Protein AF-A0A9N9R8F2-F1 (afdb_monomer_lite)

Structure (mmCIF, N/CA/C/O backbone):
data_AF-A0A9N9R8F2-F1
#
_entry.id   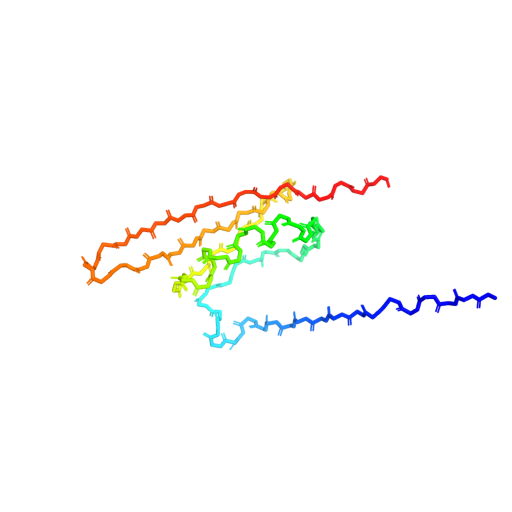AF-A0A9N9R8F2-F1
#
loop_
_atom_site.group_PDB
_atom_site.id
_atom_site.type_symbol
_atom_site.label_atom_id
_atom_site.label_alt_id
_atom_site.label_comp_id
_atom_site.label_asym_id
_atom_site.label_entity_id
_atom_site.label_seq_id
_atom_site.pdbx_PDB_ins_code
_atom_site.Cartn_x
_atom_site.Cartn_y
_atom_site.Cartn_z
_atom_site.occupancy
_atom_site.B_iso_or_equiv
_atom_site.auth_seq_id
_atom_site.auth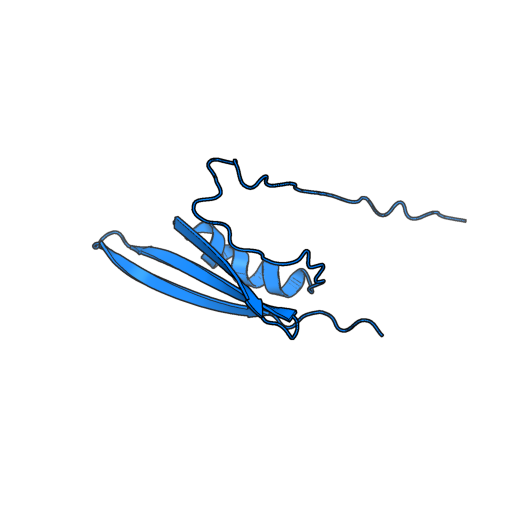_comp_id
_atom_site.auth_asym_id
_atom_site.auth_atom_id
_atom_site.pdbx_PDB_model_num
ATOM 1 N N . MET A 1 1 ? 7.148 24.460 -29.937 1.00 38.88 1 MET A N 1
ATOM 2 C CA . MET A 1 1 ? 7.642 23.334 -29.116 1.00 38.88 1 MET A CA 1
ATOM 3 C C . MET A 1 1 ? 7.045 23.492 -27.727 1.00 38.88 1 MET A C 1
ATOM 5 O O . MET A 1 1 ? 7.525 24.312 -26.961 1.00 38.88 1 MET A O 1
ATOM 9 N N . PHE A 1 2 ? 5.926 22.822 -27.447 1.00 36.94 2 PHE A N 1
ATOM 10 C CA . PHE A 1 2 ? 5.284 22.882 -26.133 1.00 36.94 2 PHE A CA 1
ATOM 11 C C . PHE A 1 2 ? 5.935 21.826 -25.238 1.00 36.94 2 PHE A C 1
ATOM 13 O O . PHE A 1 2 ? 5.707 20.633 -25.419 1.00 36.94 2 PHE A O 1
ATOM 20 N N . MET A 1 3 ? 6.788 22.258 -24.308 1.00 43.22 3 MET A N 1
ATOM 21 C CA . MET A 1 3 ? 7.242 21.399 -23.217 1.00 43.22 3 MET A CA 1
ATOM 22 C C . MET A 1 3 ? 6.064 21.228 -22.260 1.00 43.22 3 MET A C 1
ATOM 24 O O . MET A 1 3 ? 5.713 22.147 -21.525 1.00 43.22 3 MET A O 1
ATOM 28 N N . ILE A 1 4 ? 5.423 20.061 -22.301 1.00 51.41 4 ILE A 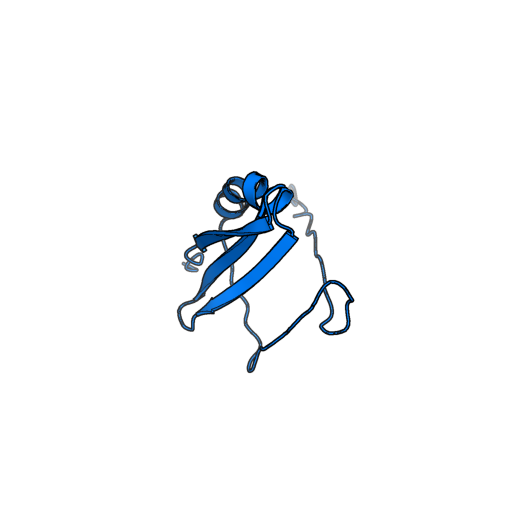N 1
ATOM 29 C CA . ILE A 1 4 ? 4.487 19.650 -21.257 1.00 51.41 4 ILE A CA 1
ATOM 30 C C . ILE A 1 4 ? 5.330 19.447 -19.995 1.00 51.41 4 ILE A C 1
ATOM 32 O O . ILE A 1 4 ? 6.029 18.442 -19.863 1.00 51.41 4 ILE A O 1
ATOM 36 N N . PHE A 1 5 ? 5.306 20.419 -19.084 1.00 46.28 5 PHE A N 1
ATOM 37 C CA . PHE A 1 5 ? 5.792 20.229 -17.722 1.00 46.28 5 PHE A CA 1
ATOM 38 C C . PHE A 1 5 ? 4.929 19.129 -17.089 1.00 46.28 5 PHE A C 1
ATOM 40 O O . PHE A 1 5 ? 3.758 19.343 -16.783 1.00 46.28 5 PHE A O 1
ATOM 47 N N . LYS A 1 6 ? 5.481 17.919 -16.948 1.00 55.84 6 LYS A N 1
ATOM 48 C CA . LYS A 1 6 ? 4.887 16.887 -16.094 1.00 55.84 6 LYS A CA 1
ATOM 49 C C . LYS A 1 6 ? 5.065 17.363 -14.657 1.00 55.84 6 LYS A C 1
ATOM 51 O O . LYS A 1 6 ? 6.144 17.202 -14.092 1.00 55.84 6 LYS A O 1
ATOM 56 N N . ASP A 1 7 ? 4.026 17.976 -14.107 1.00 73.94 7 ASP A N 1
ATOM 57 C CA . ASP A 1 7 ? 3.943 18.256 -12.680 1.00 73.94 7 ASP A CA 1
ATOM 58 C C . ASP A 1 7 ? 4.117 16.927 -11.923 1.00 73.94 7 ASP A C 1
ATOM 60 O O . ASP A 1 7 ? 3.402 15.950 -12.179 1.00 73.94 7 ASP A O 1
ATOM 64 N N . ARG A 1 8 ? 5.162 16.836 -11.096 1.00 79.94 8 ARG A N 1
ATOM 65 C CA . ARG A 1 8 ? 5.466 15.640 -10.307 1.00 79.94 8 ARG A CA 1
ATOM 66 C C . ARG A 1 8 ? 5.076 15.928 -8.870 1.00 79.94 8 ARG A C 1
ATOM 68 O O . ARG A 1 8 ? 5.735 16.706 -8.191 1.00 79.94 8 ARG A O 1
ATOM 75 N N . SER A 1 9 ? 4.045 15.244 -8.394 1.00 88.12 9 SER A N 1
ATOM 76 C CA . SER A 1 9 ? 3.709 15.219 -6.973 1.00 88.12 9 SER A CA 1
ATOM 77 C C . SER A 1 9 ? 4.450 14.065 -6.292 1.00 88.12 9 SER A C 1
ATOM 79 O O . SER A 1 9 ? 4.403 12.935 -6.777 1.00 88.12 9 SER A O 1
ATOM 81 N N . CYS A 1 10 ? 5.130 14.350 -5.181 1.00 90.62 10 CYS A N 1
ATOM 82 C CA . CYS A 1 10 ? 5.841 13.369 -4.360 1.00 90.62 10 CYS A CA 1
ATOM 83 C C . CYS A 1 10 ? 5.326 13.436 -2.921 1.00 90.62 10 CYS A C 1
ATOM 85 O O . CYS A 1 10 ? 5.051 14.526 -2.418 1.00 90.62 10 CYS A O 1
ATOM 87 N N . ILE A 1 11 ? 5.184 12.278 -2.277 1.00 91.88 11 ILE A N 1
ATOM 88 C CA . ILE A 1 11 ? 4.841 12.163 -0.858 1.00 91.88 11 ILE A CA 1
ATOM 89 C C . ILE A 1 11 ? 5.872 11.238 -0.224 1.00 91.88 11 ILE A C 1
ATOM 91 O O . ILE A 1 11 ? 5.938 10.062 -0.576 1.00 91.88 11 ILE A O 1
ATOM 95 N N . ASP A 1 12 ? 6.628 11.767 0.734 1.00 93.81 12 ASP A N 1
ATOM 96 C CA . ASP A 1 12 ? 7.621 11.014 1.490 1.00 93.81 12 ASP A CA 1
ATOM 97 C C . ASP A 1 12 ? 7.100 10.737 2.901 1.00 93.81 12 ASP A C 1
ATOM 99 O O . ASP A 1 12 ? 6.766 11.655 3.653 1.00 93.81 12 ASP A O 1
ATOM 103 N N . VAL A 1 13 ? 7.032 9.456 3.272 1.00 93.88 13 VAL A N 1
ATOM 104 C CA . VAL A 1 13 ? 6.651 9.020 4.621 1.00 93.88 13 VAL A CA 1
ATOM 105 C C . VAL A 1 13 ? 7.858 8.342 5.270 1.00 93.88 13 VAL A C 1
ATOM 107 O O . VAL A 1 13 ? 8.186 7.210 4.905 1.00 93.88 13 VAL A O 1
ATOM 110 N N . PRO A 1 14 ? 8.552 8.999 6.217 1.00 94.94 14 PRO A N 1
ATOM 111 C CA . PRO A 1 14 ? 9.709 8.402 6.868 1.00 94.94 14 PRO A CA 1
ATOM 112 C C . PRO A 1 14 ? 9.285 7.245 7.780 1.00 94.94 14 PRO A C 1
ATOM 114 O O . PRO A 1 14 ? 8.214 7.276 8.385 1.00 94.94 14 PRO A O 1
ATOM 117 N N . LYS A 1 15 ? 10.170 6.255 7.962 1.00 92.88 15 LYS A N 1
ATOM 118 C CA . LYS A 1 15 ? 9.957 5.116 8.880 1.00 92.88 15 LYS A CA 1
ATOM 119 C C . LYS A 1 15 ? 9.618 5.547 10.314 1.00 92.88 15 LYS A C 1
ATOM 121 O O . LYS A 1 15 ? 8.941 4.815 11.022 1.00 92.88 15 LYS A O 1
ATOM 126 N N . SER A 1 16 ? 10.114 6.707 10.742 1.00 94.62 16 SER A N 1
ATOM 127 C CA . SER A 1 16 ? 9.881 7.278 12.072 1.00 94.62 16 SER A CA 1
ATOM 128 C C . SER A 1 16 ? 8.567 8.055 12.197 1.00 94.62 16 SER A C 1
ATOM 130 O O . SER A 1 16 ? 8.325 8.644 13.242 1.00 94.62 16 SER A O 1
ATOM 132 N N . SER A 1 17 ? 7.757 8.135 11.137 1.00 96.38 17 SER A N 1
ATOM 133 C CA . SER A 1 17 ? 6.458 8.808 11.182 1.00 96.38 17 SER A CA 1
ATOM 134 C C . SER A 1 17 ? 5.480 8.047 12.075 1.00 96.38 17 SER A C 1
ATOM 136 O O . SER A 1 17 ? 5.379 6.828 11.966 1.00 96.38 17 SER A O 1
ATOM 138 N N . ASP A 1 18 ? 4.667 8.769 12.848 1.00 95.56 18 ASP A N 1
ATOM 139 C CA . ASP A 1 18 ? 3.567 8.192 13.640 1.00 95.56 18 ASP A CA 1
ATOM 140 C C . ASP A 1 18 ? 2.529 7.444 12.780 1.00 95.56 18 ASP A C 1
ATOM 142 O O . ASP A 1 18 ? 1.780 6.602 13.276 1.00 95.56 18 ASP A O 1
ATOM 146 N N . MET A 1 19 ? 2.493 7.715 11.468 1.00 93.81 19 MET A N 1
ATOM 147 C CA . MET A 1 19 ? 1.657 6.982 10.513 1.00 93.81 19 MET A CA 1
ATOM 148 C C . MET A 1 19 ? 2.146 5.541 10.281 1.00 93.81 19 MET A C 1
ATOM 150 O O . MET A 1 19 ? 1.366 4.684 9.861 1.00 93.81 19 MET A O 1
ATOM 154 N N . VAL A 1 20 ? 3.426 5.253 10.539 1.00 96.25 20 VAL A N 1
ATOM 155 C CA . VAL A 1 20 ? 4.067 3.960 10.271 1.00 96.25 20 VAL A CA 1
ATOM 156 C C . VAL A 1 20 ? 4.122 3.133 11.553 1.00 96.25 20 VAL A C 1
ATOM 158 O O . VAL A 1 20 ? 4.972 3.329 12.413 1.00 96.25 20 VAL A O 1
ATOM 161 N N . GLN A 1 21 ? 3.233 2.146 11.667 1.00 95.75 21 GLN A N 1
ATOM 162 C CA . GLN A 1 21 ? 3.205 1.242 12.829 1.00 95.75 21 GLN A CA 1
ATOM 163 C C . GLN A 1 21 ? 4.270 0.141 12.761 1.00 95.75 21 GLN A C 1
ATOM 165 O O . GLN A 1 21 ? 4.735 -0.348 13.786 1.00 95.75 21 GLN A O 1
ATOM 170 N N . SER A 1 22 ? 4.620 -0.293 11.553 1.00 95.69 22 SER A N 1
ATOM 171 C CA . SER A 1 22 ? 5.651 -1.295 11.310 1.00 95.69 22 SER A CA 1
ATOM 172 C C . SER A 1 22 ? 6.213 -1.104 9.909 1.00 95.69 22 SER A C 1
ATOM 174 O O . SER A 1 22 ? 5.477 -0.784 8.975 1.00 95.69 22 SER A O 1
ATOM 176 N N . PHE A 1 23 ? 7.520 -1.303 9.769 1.00 95.38 23 PHE A N 1
ATOM 177 C CA . PHE A 1 23 ? 8.226 -1.205 8.501 1.00 95.38 23 PHE A CA 1
ATOM 178 C C . PHE A 1 23 ? 9.281 -2.301 8.423 1.00 95.38 23 PHE A C 1
ATOM 180 O O . PHE A 1 23 ? 10.200 -2.338 9.245 1.00 95.38 23 PHE A O 1
ATOM 187 N N . SER A 1 24 ? 9.158 -3.159 7.413 1.00 94.44 24 SER A N 1
ATOM 188 C CA . SER A 1 24 ? 10.128 -4.200 7.097 1.00 94.44 24 SER A CA 1
ATOM 189 C C . SER A 1 24 ? 10.437 -4.142 5.607 1.00 94.44 24 SER A C 1
ATOM 191 O O . SER A 1 24 ? 9.575 -4.416 4.775 1.00 94.44 24 SER A O 1
ATOM 193 N N . CYS A 1 25 ? 11.652 -3.713 5.286 1.00 91.38 25 CYS A N 1
ATOM 194 C CA . CYS A 1 25 ? 12.163 -3.598 3.930 1.00 91.38 25 CYS A CA 1
ATOM 195 C C . CYS A 1 25 ? 13.661 -3.885 4.003 1.00 91.38 25 CYS A C 1
ATOM 197 O O . CYS A 1 25 ? 14.402 -3.126 4.629 1.00 91.38 25 CYS A O 1
ATOM 199 N N . GLU A 1 26 ? 14.082 -5.014 3.439 1.00 89.75 26 GLU A N 1
ATOM 200 C CA . GLU A 1 26 ? 15.482 -5.450 3.476 1.00 89.75 26 GLU A CA 1
ATOM 201 C C . GLU A 1 26 ? 16.320 -4.741 2.409 1.00 89.75 26 GLU A C 1
ATOM 203 O O . GLU A 1 26 ? 17.486 -4.431 2.634 1.00 89.75 26 GLU A O 1
ATOM 208 N N . HIS A 1 27 ? 15.702 -4.447 1.261 1.00 90.56 27 HIS A N 1
ATOM 209 C CA . HIS A 1 27 ? 16.355 -3.863 0.097 1.00 90.56 27 HIS A CA 1
ATOM 210 C C . HIS A 1 27 ? 15.464 -2.775 -0.515 1.00 90.56 27 HIS A C 1
ATOM 212 O O . HIS A 1 27 ? 14.249 -2.969 -0.586 1.00 90.56 27 HIS A O 1
ATOM 218 N N . PRO A 1 28 ? 16.029 -1.650 -0.987 1.00 91.94 28 PRO A N 1
ATOM 219 C CA . PRO A 1 28 ? 15.261 -0.633 -1.696 1.00 91.94 28 PRO A CA 1
ATOM 220 C C . PRO A 1 28 ? 14.578 -1.219 -2.937 1.00 91.94 28 PRO A C 1
ATOM 222 O O . PRO A 1 28 ? 15.213 -1.928 -3.717 1.00 91.94 28 PRO A O 1
ATOM 225 N N . VAL A 1 29 ? 13.302 -0.891 -3.139 1.00 91.06 29 VAL A N 1
ATOM 226 C CA . VAL A 1 29 ? 12.536 -1.294 -4.325 1.00 91.06 29 VAL A CA 1
ATOM 227 C C . VAL A 1 29 ? 11.812 -0.096 -4.924 1.00 91.06 29 VAL A C 1
ATOM 229 O O . VAL A 1 29 ? 11.292 0.752 -4.198 1.00 91.06 29 VAL A O 1
ATOM 232 N N . THR A 1 30 ? 11.739 -0.068 -6.252 1.00 92.50 30 THR A N 1
ATOM 233 C CA . THR A 1 30 ? 10.951 0.903 -7.014 1.00 92.50 30 THR A CA 1
ATOM 234 C C . THR A 1 30 ? 9.995 0.127 -7.902 1.00 92.50 30 THR A C 1
ATOM 236 O O . THR A 1 30 ? 10.432 -0.695 -8.703 1.00 92.50 30 THR A O 1
ATOM 239 N N . LEU A 1 31 ? 8.693 0.355 -7.734 1.00 92.44 31 LEU A N 1
ATOM 240 C CA . LEU A 1 31 ? 7.638 -0.348 -8.459 1.00 92.44 31 LEU A CA 1
ATOM 241 C C . LEU A 1 31 ? 6.624 0.668 -8.980 1.00 92.44 31 LEU A C 1
ATOM 243 O O . LEU A 1 31 ? 6.224 1.582 -8.255 1.00 92.44 31 LEU A O 1
ATOM 247 N N . THR A 1 32 ? 6.199 0.488 -10.225 1.00 93.75 32 THR A N 1
ATOM 248 C CA . THR A 1 32 ? 5.264 1.389 -10.903 1.00 93.75 32 THR A CA 1
ATOM 249 C C . THR A 1 32 ? 3.928 0.679 -11.086 1.00 93.75 32 THR A C 1
ATOM 251 O O . THR A 1 32 ? 3.883 -0.489 -11.457 1.00 93.75 32 THR A O 1
ATOM 254 N N . TYR A 1 33 ? 2.818 1.378 -10.841 1.00 94.06 33 TYR A N 1
ATOM 255 C CA . TYR A 1 33 ? 1.469 0.820 -10.958 1.00 94.06 33 TYR A CA 1
ATOM 256 C C . TYR A 1 33 ? 0.544 1.787 -11.692 1.00 94.06 33 TYR A C 1
ATOM 258 O O . TYR A 1 33 ? 0.686 3.009 -11.592 1.00 94.06 33 TYR A O 1
ATOM 266 N N . HIS A 1 34 ? -0.466 1.252 -12.380 1.00 94.06 34 HIS A N 1
ATOM 267 C CA . HIS A 1 34 ? -1.532 2.078 -12.935 1.00 94.06 34 HIS A CA 1
ATOM 268 C C . HIS A 1 34 ? -2.351 2.734 -11.816 1.00 94.06 34 HIS A C 1
ATOM 270 O O . HIS A 1 34 ? -3.070 2.065 -11.070 1.00 94.06 34 HIS A O 1
ATOM 276 N N . LEU A 1 35 ? -2.329 4.071 -11.766 1.00 92.12 35 LEU A N 1
ATOM 277 C CA . LEU A 1 35 ? -3.088 4.864 -10.790 1.00 92.12 35 LEU A CA 1
ATOM 278 C C . LEU A 1 35 ? -4.596 4.556 -10.807 1.00 92.12 35 LEU A C 1
ATOM 280 O O . LEU A 1 35 ? -5.259 4.671 -9.777 1.00 92.12 35 LEU A O 1
ATOM 284 N N . HIS A 1 36 ? -5.149 4.151 -11.956 1.00 94.12 36 HIS A N 1
ATOM 285 C CA . HIS A 1 36 ? -6.558 3.771 -12.068 1.00 94.12 36 HIS A CA 1
ATOM 286 C C . HIS A 1 36 ? -6.935 2.647 -11.089 1.00 94.12 36 HIS A C 1
ATOM 288 O O . HIS A 1 36 ? -7.953 2.763 -10.413 1.00 94.12 36 HIS A O 1
ATOM 294 N N . HIS A 1 37 ? -6.093 1.620 -10.932 1.00 94.25 37 HIS A N 1
ATOM 295 C CA . HIS A 1 37 ? -6.367 0.513 -10.010 1.00 94.25 37 HIS A CA 1
ATOM 296 C C . HIS A 1 37 ? -6.383 0.978 -8.551 1.00 94.25 37 HIS A C 1
ATOM 298 O O . HIS A 1 37 ? -7.275 0.605 -7.795 1.00 94.25 37 HIS A O 1
ATOM 304 N N . VAL A 1 38 ? -5.468 1.876 -8.174 1.00 92.62 38 VAL A N 1
ATOM 305 C CA . VAL A 1 38 ? -5.451 2.479 -6.831 1.00 92.62 38 VAL A CA 1
ATOM 306 C C . VAL A 1 38 ? -6.724 3.297 -6.586 1.00 92.62 38 VAL A C 1
ATOM 308 O O . VAL A 1 38 ? -7.331 3.200 -5.521 1.00 92.62 38 VAL A O 1
ATOM 311 N N . ARG A 1 39 ? -7.194 4.051 -7.591 1.00 95.31 39 ARG A N 1
ATOM 312 C CA . ARG A 1 39 ? -8.428 4.852 -7.491 1.00 95.31 39 ARG A CA 1
ATOM 313 C C . ARG A 1 39 ? -9.672 4.010 -7.204 1.00 95.31 39 ARG A C 1
ATOM 315 O O . ARG A 1 39 ? -10.545 4.480 -6.479 1.00 95.31 39 ARG A O 1
ATOM 322 N N . LEU A 1 40 ? -9.749 2.782 -7.717 1.00 95.25 40 LEU A N 1
ATOM 323 C CA . LEU A 1 40 ? -10.871 1.873 -7.443 1.00 95.25 40 LEU A CA 1
ATOM 324 C C . LEU A 1 40 ? -10.938 1.450 -5.966 1.00 95.25 40 LEU A C 1
ATOM 326 O O . LEU A 1 40 ? -12.023 1.208 -5.441 1.00 95.25 40 LEU A O 1
ATOM 330 N N . ILE A 1 41 ? -9.794 1.423 -5.279 1.00 95.44 41 ILE A N 1
ATOM 331 C CA . ILE A 1 41 ? -9.662 0.981 -3.882 1.00 95.44 41 ILE A CA 1
ATOM 332 C C . ILE A 1 41 ? -9.942 2.129 -2.895 1.00 95.44 41 ILE A C 1
ATOM 334 O O . ILE A 1 41 ? -10.246 1.885 -1.728 1.00 95.44 41 ILE A O 1
ATOM 338 N N . MET A 1 42 ? -9.923 3.387 -3.354 1.00 94.19 42 MET A N 1
ATOM 339 C CA . MET A 1 42 ? -10.022 4.586 -2.505 1.00 94.19 42 MET A CA 1
ATOM 340 C C . MET A 1 42 ? -11.218 4.589 -1.550 1.00 94.19 42 MET A C 1
ATOM 342 O O . MET A 1 42 ? -11.087 5.051 -0.422 1.00 94.19 42 MET A O 1
ATOM 346 N N . LYS A 1 43 ? -12.376 4.059 -1.968 1.00 92.69 43 LYS A N 1
ATOM 347 C CA . LYS A 1 43 ? -13.561 3.984 -1.095 1.00 92.69 43 LYS A CA 1
ATOM 348 C C . LYS A 1 43 ? -13.329 3.073 0.109 1.00 92.69 43 LYS A C 1
ATOM 350 O O . LYS A 1 43 ? -13.706 3.436 1.214 1.00 92.69 43 LYS A O 1
ATOM 355 N N . ALA A 1 44 ? -12.701 1.918 -0.108 1.00 93.12 44 ALA A N 1
ATOM 356 C CA . ALA A 1 44 ? -12.351 0.995 0.966 1.00 93.12 44 ALA A CA 1
ATOM 357 C C . ALA A 1 44 ? -11.217 1.565 1.830 1.00 93.12 44 ALA A C 1
ATOM 359 O O . ALA A 1 44 ? -11.249 1.434 3.049 1.00 93.12 44 ALA A O 1
ATOM 360 N N . LEU A 1 45 ? -10.258 2.259 1.208 1.00 94.00 45 LEU A N 1
ATOM 361 C CA . LEU A 1 45 ? -9.174 2.945 1.910 1.00 94.00 45 LEU A CA 1
ATOM 362 C C . LEU A 1 45 ? -9.712 4.009 2.879 1.00 94.00 45 LEU A C 1
ATOM 364 O O . LEU A 1 45 ? -9.282 4.065 4.027 1.00 94.00 45 LEU A O 1
ATOM 368 N N . ALA A 1 46 ? -10.690 4.805 2.436 1.00 94.00 46 ALA A N 1
ATOM 369 C CA . ALA A 1 46 ? -11.269 5.906 3.205 1.00 94.00 46 ALA A CA 1
ATOM 370 C C . ALA A 1 46 ? -11.986 5.465 4.491 1.00 94.00 46 ALA A C 1
ATOM 372 O O . ALA A 1 46 ? -12.085 6.251 5.427 1.00 94.00 46 ALA A O 1
ATOM 373 N N . ILE A 1 47 ? -12.482 4.226 4.540 1.00 92.25 47 ILE A N 1
ATOM 374 C CA . ILE A 1 47 ? -13.143 3.650 5.722 1.00 92.25 47 ILE A CA 1
ATOM 375 C C . ILE A 1 47 ? -12.236 2.684 6.500 1.00 92.25 47 ILE A C 1
ATOM 377 O O . ILE A 1 47 ? -12.668 2.081 7.481 1.00 92.25 47 ILE A O 1
ATOM 381 N N . SER A 1 48 ? -10.996 2.486 6.046 1.00 93.88 48 SER A N 1
ATOM 382 C CA . SER A 1 48 ? -10.045 1.599 6.712 1.00 93.88 48 SER A CA 1
ATOM 383 C C . SER A 1 48 ? -9.362 2.302 7.880 1.00 93.88 48 SER A C 1
ATOM 385 O O . SER A 1 48 ? -9.036 3.484 7.802 1.00 93.88 48 SER A O 1
ATOM 387 N N . THR A 1 49 ? -9.115 1.571 8.965 1.00 93.56 49 THR A N 1
ATOM 388 C CA . THR A 1 49 ? -8.392 2.102 10.133 1.00 93.56 49 THR A CA 1
ATOM 389 C C . THR A 1 49 ? -6.900 1.813 10.070 1.00 93.56 49 THR A C 1
ATOM 391 O O . THR A 1 49 ? -6.098 2.513 10.685 1.00 93.56 49 THR A O 1
ATOM 394 N N . LYS A 1 50 ? -6.510 0.771 9.328 1.00 94.88 50 LYS A N 1
ATOM 395 C CA . LYS A 1 50 ? -5.117 0.409 9.064 1.00 94.88 50 LYS A CA 1
ATOM 396 C C . LYS A 1 50 ? -4.989 -0.145 7.654 1.00 94.88 50 LYS A C 1
ATOM 398 O O . LYS A 1 50 ? -5.874 -0.857 7.181 1.00 94.88 50 LYS A O 1
ATOM 403 N N . VAL A 1 51 ? -3.845 0.112 7.036 1.00 96.31 51 VAL A N 1
ATOM 404 C CA . VAL A 1 51 ? -3.450 -0.486 5.763 1.00 96.31 51 VAL A CA 1
ATOM 405 C C . VAL A 1 51 ? -2.100 -1.166 5.928 1.00 96.31 51 VAL A C 1
ATOM 407 O O . VAL A 1 51 ? -1.180 -0.613 6.527 1.00 96.31 51 V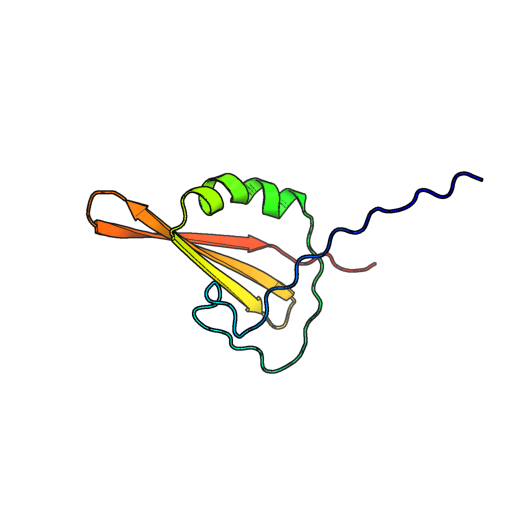AL A O 1
ATOM 410 N N . VAL A 1 52 ? -1.987 -2.374 5.390 1.00 96.94 52 VAL A N 1
ATOM 411 C CA . VAL A 1 52 ? -0.714 -3.062 5.195 1.00 96.94 52 VAL A CA 1
ATOM 412 C C . VAL A 1 52 ? -0.405 -3.054 3.706 1.00 96.94 52 VAL A C 1
ATOM 414 O O . VAL A 1 52 ? -1.233 -3.477 2.899 1.00 96.94 52 VAL A O 1
ATOM 417 N N . LEU A 1 53 ? 0.794 -2.589 3.361 1.00 95.94 53 LEU A N 1
ATOM 418 C CA . LEU A 1 53 ? 1.348 -2.663 2.014 1.00 95.94 53 LEU A CA 1
ATOM 419 C C . LEU A 1 53 ? 2.420 -3.750 1.989 1.00 95.94 53 LEU A C 1
ATOM 421 O O . LEU A 1 53 ? 3.325 -3.749 2.823 1.00 95.94 53 LEU A O 1
ATOM 425 N N . ARG A 1 54 ? 2.315 -4.683 1.042 1.00 95.81 54 ARG A N 1
ATOM 426 C CA . ARG A 1 54 ? 3.332 -5.711 0.799 1.00 95.81 54 ARG A CA 1
ATOM 427 C C . ARG A 1 54 ? 3.622 -5.802 -0.685 1.00 95.81 54 ARG A C 1
ATOM 429 O O . ARG A 1 54 ? 2.698 -5.898 -1.482 1.00 95.81 54 ARG A O 1
ATOM 436 N N . CYS A 1 55 ? 4.900 -5.828 -1.027 1.00 93.75 55 CYS A N 1
ATOM 437 C CA . CYS A 1 55 ? 5.357 -6.101 -2.379 1.00 93.75 55 CYS A CA 1
ATOM 438 C C . CYS A 1 55 ? 6.034 -7.467 -2.371 1.00 93.75 55 CYS A C 1
ATOM 440 O O . CYS A 1 55 ? 6.899 -7.725 -1.534 1.00 93.75 55 CYS A O 1
ATOM 442 N N . SER A 1 56 ? 5.632 -8.353 -3.271 1.00 90.62 56 SER A N 1
ATOM 443 C CA . SER A 1 56 ? 6.339 -9.613 -3.497 1.00 90.62 56 SER A CA 1
ATOM 444 C C . SER A 1 56 ? 7.571 -9.406 -4.386 1.00 90.62 56 SER A C 1
ATOM 446 O O . SER A 1 56 ? 7.728 -8.372 -5.035 1.00 90.62 56 SER A O 1
ATOM 448 N N . ALA A 1 57 ? 8.428 -10.427 -4.470 1.00 87.81 57 ALA A N 1
ATOM 449 C CA . ALA A 1 57 ? 9.636 -10.403 -5.299 1.00 87.81 57 ALA A CA 1
ATOM 450 C C . ALA A 1 57 ? 9.361 -10.181 -6.803 1.00 87.81 57 ALA A C 1
ATOM 452 O O . ALA A 1 57 ? 10.212 -9.650 -7.506 1.00 87.81 57 ALA A O 1
ATOM 453 N N . ASN A 1 58 ? 8.174 -10.553 -7.296 1.00 89.00 58 ASN A N 1
ATOM 454 C CA . ASN A 1 58 ? 7.734 -10.294 -8.674 1.00 89.00 58 ASN A CA 1
ATOM 455 C C . ASN A 1 58 ? 6.980 -8.958 -8.839 1.00 89.00 58 ASN A C 1
ATOM 457 O O . ASN A 1 58 ? 6.356 -8.736 -9.872 1.00 89.00 58 ASN A O 1
ATOM 461 N N . GLY A 1 59 ? 6.995 -8.090 -7.825 1.00 92.44 59 GLY A N 1
ATOM 462 C CA . GLY A 1 59 ? 6.405 -6.755 -7.886 1.00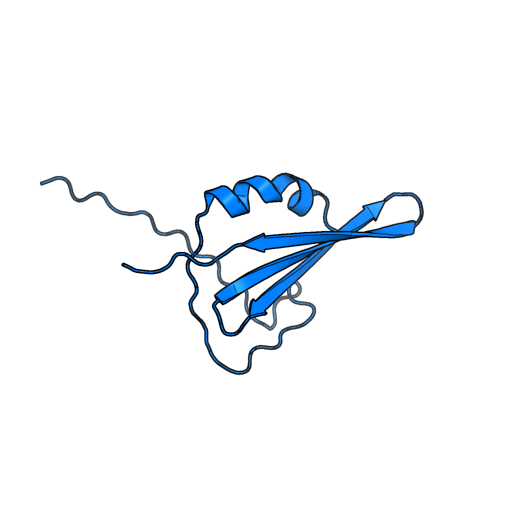 92.44 59 GLY A CA 1
ATOM 463 C C . GLY A 1 59 ? 4.884 -6.695 -7.712 1.00 92.44 59 GLY A C 1
ATOM 464 O O . GLY A 1 59 ? 4.310 -5.630 -7.913 1.00 92.44 59 GLY A O 1
ATOM 465 N N . LEU A 1 60 ? 4.209 -7.790 -7.336 1.00 95.12 60 LEU A N 1
ATOM 466 C CA . LEU A 1 60 ? 2.778 -7.749 -7.012 1.00 95.12 60 LEU A CA 1
ATOM 467 C C . LEU A 1 60 ? 2.570 -6.943 -5.725 1.00 95.12 60 LEU A C 1
ATOM 469 O O . LEU A 1 60 ? 3.111 -7.293 -4.672 1.00 95.12 60 LEU A O 1
ATOM 473 N N . LEU A 1 61 ? 1.752 -5.894 -5.803 1.00 96.50 61 LEU A N 1
ATOM 474 C CA . LEU A 1 61 ? 1.355 -5.102 -4.645 1.00 96.50 61 LEU A CA 1
ATOM 475 C C . LEU A 1 61 ? 0.110 -5.698 -4.007 1.00 96.50 61 LEU A C 1
ATOM 477 O O . LEU A 1 61 ? -0.936 -5.793 -4.645 1.00 96.50 61 LEU A O 1
ATOM 481 N N . LEU A 1 62 ? 0.206 -6.027 -2.727 1.00 97.12 62 LEU A N 1
ATOM 482 C CA . LEU A 1 62 ? -0.920 -6.343 -1.866 1.00 97.12 62 LEU A CA 1
ATOM 483 C C . LEU A 1 62 ? -1.229 -5.142 -0.967 1.00 97.12 62 LEU A C 1
ATOM 485 O O . LEU A 1 62 ? -0.360 -4.674 -0.227 1.00 97.12 62 LEU A O 1
ATOM 489 N N . LEU A 1 63 ? -2.488 -4.708 -0.986 1.00 97.44 63 LEU A N 1
ATOM 490 C CA . LEU A 1 63 ? -3.072 -3.810 0.004 1.00 97.44 63 LEU A CA 1
ATOM 491 C C . LEU A 1 63 ? -4.051 -4.608 0.862 1.00 97.44 63 LEU A C 1
ATOM 493 O O . LEU A 1 63 ? -5.069 -5.078 0.359 1.00 97.44 63 LEU A O 1
ATOM 497 N N . GLN A 1 64 ? -3.762 -4.737 2.153 1.00 97.31 64 GLN A N 1
ATOM 498 C CA . GLN A 1 64 ? -4.662 -5.361 3.120 1.00 97.31 64 GLN A CA 1
ATOM 499 C C . GLN A 1 64 ? -5.211 -4.287 4.056 1.00 97.31 64 GLN A C 1
ATOM 501 O O . GLN A 1 64 ? -4.476 -3.677 4.833 1.00 97.31 64 GLN A O 1
ATOM 506 N N . LEU A 1 65 ? -6.512 -4.035 3.949 1.00 96.31 65 LEU A N 1
ATOM 507 C CA . LEU A 1 65 ? -7.215 -2.983 4.671 1.00 96.31 65 LEU A CA 1
ATOM 508 C C . LEU A 1 65 ? -7.940 -3.578 5.867 1.00 96.31 65 LEU A C 1
ATOM 510 O O . LEU A 1 65 ? -8.760 -4.479 5.702 1.00 96.31 65 LEU A O 1
ATOM 514 N N . LYS A 1 66 ? -7.671 -3.047 7.058 1.00 94.56 66 LYS A N 1
ATOM 515 C CA . LYS A 1 66 ? -8.463 -3.329 8.253 1.00 94.56 66 LYS A CA 1
ATOM 516 C C . LYS A 1 66 ? -9.682 -2.415 8.250 1.00 94.56 66 LYS A C 1
ATOM 518 O O . LYS A 1 66 ? -9.541 -1.195 8.297 1.00 94.56 66 LYS A O 1
ATOM 523 N N . LEU A 1 67 ? -10.860 -3.016 8.213 1.00 91.75 67 LEU A N 1
ATOM 524 C CA . LEU A 1 67 ? -12.143 -2.336 8.291 1.00 91.75 67 LEU A CA 1
ATOM 525 C C . LEU A 1 67 ? -12.721 -2.559 9.689 1.00 91.75 67 LEU A C 1
ATOM 527 O O . LEU A 1 67 ? -12.764 -3.691 10.183 1.00 91.75 67 LEU A O 1
ATOM 531 N N . GLU A 1 68 ? -13.163 -1.482 10.327 1.00 82.62 68 GLU A N 1
ATOM 532 C CA . GLU A 1 68 ? -13.857 -1.547 11.610 1.00 82.62 68 GLU A CA 1
ATOM 533 C C . GLU A 1 68 ? 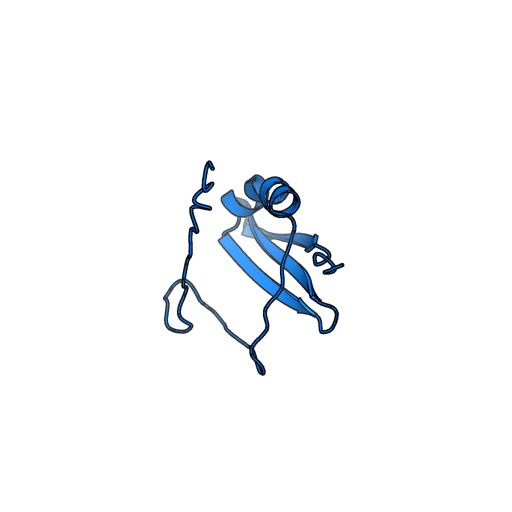-15.337 -1.249 11.391 1.00 82.62 68 GLU A C 1
ATOM 535 O O . GLU A 1 68 ? -15.705 -0.271 10.744 1.00 82.62 68 GLU A O 1
ATOM 540 N N . LYS A 1 69 ? -16.191 -2.129 11.913 1.00 71.94 69 LYS A N 1
ATOM 541 C CA . LYS A 1 69 ? -17.630 -1.894 12.020 1.00 71.94 69 LYS A CA 1
ATOM 542 C C . LYS A 1 69 ? -17.961 -1.654 13.491 1.00 71.94 69 LYS A C 1
ATOM 544 O O . LYS A 1 69 ? -17.286 -2.199 14.361 1.00 71.94 69 LYS A O 1
ATOM 549 N N . GLU A 1 70 ? -19.020 -0.891 13.747 1.00 70.69 70 GLU A N 1
ATOM 550 C CA . GLU A 1 70 ? -19.515 -0.510 15.085 1.00 70.69 70 GLU A CA 1
ATOM 551 C C . GLU A 1 70 ? -19.643 -1.687 16.076 1.00 70.69 70 GLU A C 1
ATOM 553 O O . GLU A 1 70 ? -19.547 -1.501 17.282 1.00 70.69 70 GLU A O 1
ATOM 558 N N . ASP A 1 71 ? -19.772 -2.914 15.569 1.00 71.38 71 ASP A N 1
ATOM 559 C CA . ASP A 1 71 ? -20.022 -4.140 16.332 1.00 71.38 71 ASP A CA 1
ATOM 560 C C . ASP A 1 71 ? -18.740 -4.900 16.757 1.00 71.38 71 ASP A C 1
ATOM 562 O O . ASP A 1 71 ? -18.761 -6.116 16.940 1.00 71.38 71 ASP A O 1
ATOM 566 N N . GLN A 1 72 ? -17.586 -4.218 16.819 1.00 64.56 72 GLN A N 1
ATOM 567 C CA . GLN A 1 72 ? -16.252 -4.753 17.182 1.00 64.56 72 GLN A CA 1
ATOM 568 C C . GLN A 1 72 ? -15.710 -5.915 16.320 1.00 64.56 72 GLN A C 1
ATOM 570 O O . GLN A 1 72 ? -14.590 -6.387 16.533 1.00 64.56 72 GLN A O 1
ATOM 575 N N . LYS A 1 73 ? -16.453 -6.370 15.308 1.00 76.62 73 LYS A N 1
ATOM 576 C CA . LYS A 1 73 ? -15.991 -7.389 14.360 1.00 76.62 73 LYS A CA 1
ATOM 577 C C . LYS A 1 73 ? -14.943 -6.791 13.429 1.00 76.62 73 LYS A C 1
ATOM 579 O O . LYS A 1 73 ? -15.231 -5.877 12.658 1.00 76.62 73 LYS A O 1
ATOM 584 N N . GLN A 1 74 ? -13.733 -7.339 13.489 1.00 82.81 74 GLN A N 1
ATOM 585 C CA . GLN A 1 74 ? -12.660 -6.988 12.566 1.00 82.81 74 GLN A CA 1
ATOM 586 C C . GLN A 1 74 ? -12.935 -7.622 11.205 1.00 82.81 74 GLN A C 1
ATOM 588 O O . GLN A 1 74 ? -13.129 -8.833 11.107 1.00 82.81 74 GLN A O 1
ATOM 593 N N . MET A 1 75 ? -12.947 -6.800 10.161 1.00 90.38 75 MET A N 1
ATOM 594 C CA . MET A 1 75 ? -13.050 -7.256 8.780 1.00 90.38 75 MET A CA 1
ATOM 595 C C . MET A 1 75 ? -11.798 -6.838 8.024 1.00 90.38 75 MET A C 1
ATOM 597 O O . MET A 1 75 ? -11.186 -5.813 8.326 1.00 90.38 75 MET A O 1
ATOM 601 N N . PHE A 1 76 ? -11.428 -7.631 7.025 1.00 92.50 76 PHE A N 1
ATOM 602 C CA . PHE A 1 76 ? -10.284 -7.344 6.177 1.00 92.50 76 PHE A CA 1
ATOM 603 C C . PHE A 1 76 ? -10.703 -7.391 4.715 1.00 92.50 76 PHE A C 1
ATOM 605 O O . PHE A 1 76 ? -11.469 -8.267 4.316 1.00 92.50 76 PHE A O 1
ATOM 612 N N . SER A 1 77 ? -10.192 -6.448 3.931 1.00 94.44 77 SER A N 1
ATOM 613 C CA . SER A 1 77 ? -10.294 -6.469 2.473 1.00 94.44 77 SER A CA 1
ATOM 614 C C . SER A 1 77 ? -8.898 -6.499 1.883 1.00 94.44 77 SER A C 1
ATOM 616 O O . SER A 1 77 ? -8.048 -5.699 2.274 1.00 94.44 77 SER A O 1
ATOM 618 N N . GLU A 1 78 ? -8.672 -7.395 0.933 1.00 96.50 78 GLU A N 1
ATOM 619 C CA . GLU A 1 78 ? -7.386 -7.552 0.261 1.00 96.50 78 GLU A CA 1
ATOM 620 C C . GLU A 1 78 ? -7.516 -7.201 -1.217 1.00 96.50 78 GLU A C 1
ATOM 622 O O . GLU A 1 78 ? -8.455 -7.616 -1.894 1.00 96.50 78 GLU A O 1
ATOM 627 N N . PHE A 1 79 ? -6.563 -6.416 -1.709 1.00 96.94 79 PHE A N 1
ATOM 628 C CA . PHE A 1 79 ? -6.471 -6.014 -3.104 1.00 96.94 79 PHE A CA 1
ATOM 629 C C . PHE A 1 79 ? -5.083 -6.330 -3.629 1.00 96.94 79 PHE A C 1
ATOM 631 O O . PHE A 1 79 ? -4.087 -5.983 -2.994 1.00 96.94 79 PHE A O 1
ATOM 638 N N . TYR A 1 80 ? -5.030 -6.930 -4.811 1.00 96.81 80 TYR A N 1
ATOM 639 C CA . TYR A 1 80 ? -3.791 -7.273 -5.492 1.00 96.81 80 TYR A CA 1
ATOM 640 C C . TYR A 1 80 ? -3.685 -6.456 -6.777 1.00 96.81 80 TYR A C 1
ATOM 642 O O . TYR A 1 80 ? -4.603 -6.468 -7.597 1.00 96.81 80 TYR A O 1
ATOM 650 N N . ILE A 1 81 ? -2.578 -5.735 -6.947 1.00 96.31 81 ILE A N 1
ATOM 651 C CA . ILE A 1 81 ? -2.306 -4.911 -8.125 1.00 96.31 81 ILE A CA 1
ATOM 652 C C . ILE A 1 81 ? -1.020 -5.407 -8.769 1.00 96.31 81 ILE A C 1
ATOM 654 O O . ILE A 1 81 ? 0.045 -5.400 -8.150 1.00 96.31 81 ILE A O 1
ATOM 658 N N . VAL A 1 82 ? -1.130 -5.832 -10.023 1.00 94.75 82 VAL A N 1
ATOM 659 C CA . VAL A 1 82 ? 0.032 -6.195 -10.835 1.00 94.75 82 VAL A CA 1
ATOM 660 C C . VAL A 1 82 ? 0.853 -4.944 -11.167 1.00 94.75 82 VAL A C 1
ATOM 662 O O . VAL A 1 82 ? 0.263 -3.884 -11.424 1.00 94.75 82 VAL A O 1
ATOM 665 N N . PRO A 1 83 ? 2.192 -5.037 -11.144 1.00 94.94 83 PRO A N 1
ATOM 666 C CA . PRO A 1 83 ? 3.039 -3.926 -11.537 1.00 94.94 83 PRO A CA 1
ATOM 667 C C . PRO A 1 83 ? 2.850 -3.635 -13.025 1.00 94.94 83 PRO A C 1
ATOM 669 O O . PRO A 1 83 ? 2.493 -4.511 -13.817 1.00 94.94 83 PRO A O 1
ATOM 672 N N . LEU A 1 84 ? 3.100 -2.387 -13.402 1.00 91.81 84 LEU A N 1
ATOM 673 C CA . LEU A 1 84 ? 3.374 -2.056 -14.788 1.00 91.81 84 LEU A CA 1
ATOM 674 C C . LEU A 1 84 ? 4.679 -2.744 -15.176 1.00 91.81 84 LEU A C 1
ATOM 676 O O . LEU A 1 84 ? 5.702 -2.539 -14.525 1.00 91.81 84 LEU A O 1
ATOM 680 N N . LEU A 1 85 ? 4.613 -3.586 -16.202 1.00 81.19 85 LEU A N 1
ATOM 681 C CA . LEU A 1 85 ? 5.812 -4.042 -16.884 1.00 81.19 85 LEU A CA 1
ATOM 682 C C . LEU A 1 85 ? 6.312 -2.850 -17.702 1.00 81.19 85 LEU A C 1
ATOM 684 O O . LEU A 1 85 ? 5.522 -2.236 -18.422 1.00 81.19 85 LEU A O 1
ATOM 688 N N . ASP A 1 86 ? 7.578 -2.490 -17.530 1.00 66.19 86 ASP A N 1
ATOM 689 C CA . ASP A 1 86 ? 8.234 -1.605 -18.486 1.00 66.19 86 ASP A CA 1
ATOM 690 C C . ASP A 1 86 ? 8.340 -2.372 -19.821 1.00 66.19 86 ASP A C 1
ATOM 692 O O . ASP A 1 86 ? 8.704 -3.553 -19.813 1.00 66.19 86 ASP A O 1
ATOM 696 N N . ASP A 1 87 ? 7.969 -1.726 -20.933 1.00 46.72 87 ASP A N 1
ATOM 697 C CA . ASP A 1 87 ? 8.314 -2.187 -22.290 1.00 46.72 87 ASP A CA 1
ATOM 698 C C . ASP A 1 87 ? 9.825 -2.031 -22.541 1.00 46.72 87 ASP A C 1
ATOM 700 O O . ASP A 1 87 ? 10.384 -0.971 -22.158 1.00 46.72 87 ASP A O 1
#

Sequence (87 aa):
MFMIFKDRSCIDVPKSSDMVQSFSCEHPVTLTYHLHHVRLIMKALAISTKVVLRCSANGLLLLQLKLEKEDQKQMFSEFYIVPLLDD

InterPro domains:
  IPR003021 Rad1/Rec1/Rad17 [PF02144] (8-65)
  IPR003021 Rad1/Rec1/Rad17 [PR01245] (33-50)
  IPR003021 Rad1/Rec1/Rad17 [PR01245] (50-67)
  IPR003021 Rad1/Rec1/Rad17 [PR01245] (71-86)
  IPR003021 Rad1/Rec1/Rad17 [PTHR10870] (9-85)
  IPR046938 DNA clamp superfamily [SSF55979] (9-84)

pLDDT: mean 87.57, std 14.35, range [36.94, 97.44]

Secondary structure (DSSP, 8-state):
--------------TTSTT-S----SS-------HHHHHHHHHHHHTEEEEEEEE-TT-PEEEEEEEE-TTS-EEEEEEEEPPPPP-

Foldseek 3Di:
DDDPPPDDDDDDDDCPDPLHPDDDDPDDDDFAFDVVLVVVCVVVVVQFPDWDWDADPQGKIKIWGWHDDPVRDTDIDIDITHTDDDD

Radius of gyration: 15.97 Å; chains: 1; bounding box: 36×34×46 Å

Organism: NCBI:txid40085